Protein AF-A0A0H2VHL2-F1 (afdb_monomer_lite)

Secondary structure (DSSP, 8-state):
-HHHHHHHHHHHHHHHHHHHHHHHHHHHT-HHHHHHHHHHHHHHHHHHHHHHHHHHHHHHHHHHHHHHHTT--THHHHHHHHHHHHHHHHTT------HHHHHHHHHHHHHHHHHHHHHHHHHHSPPPSS-BTTB--TT-TT-TT---S--SSTT--

pLDDT: mean 79.81, std 11.36, range [43.22, 92.19]

Organism: Staphylococcus epidermidis (strain ATCC 12228 / FDA PCI 1200) (NCBI:txid176280)

Sequence (157 aa):
MLWHLIFMIPTIIGYSFGMFCLISSETFKSKGFLLLGVGIFIFSLIYILIYSLVTLIPNVAILSRRFHDRSMTMTLPIIFYVFTVIVSGFNYLPNIDNSAVLIFMGIICLIYWIGSILILVLTCLDSKTESNKYGPSPKYNRNETNFHGDNANPVDK

Radius of gyration: 23.24 Å; chains: 1; bounding box: 62×42×58 Å

Structure (mmCIF, N/CA/C/O backbone):
data_AF-A0A0H2VHL2-F1
#
_entry.id   AF-A0A0H2VHL2-F1
#
loop_
_atom_site.group_PDB
_atom_site.id
_atom_site.type_symbol
_atom_site.label_atom_id
_atom_site.label_alt_id
_atom_site.label_comp_id
_atom_site.label_asym_id
_atom_site.label_entity_id
_atom_site.label_seq_id
_atom_site.pdbx_PDB_ins_code
_atom_site.Cartn_x
_atom_site.Cartn_y
_atom_site.Cartn_z
_atom_site.occupancy
_atom_site.B_iso_or_equiv
_atom_site.auth_seq_id
_atom_site.auth_comp_id
_atom_site.auth_asym_id
_atom_site.auth_atom_id
_atom_site.pdbx_PDB_model_num
ATOM 1 N N . MET A 1 1 ? -1.250 -9.316 10.470 1.00 60.31 1 MET A N 1
ATOM 2 C CA . MET A 1 1 ? -1.441 -9.636 9.038 1.00 60.31 1 MET A CA 1
ATOM 3 C C . MET A 1 1 ? -0.402 -10.651 8.532 1.00 60.31 1 MET A C 1
ATOM 5 O O . MET A 1 1 ? 0.262 -10.409 7.534 1.00 60.31 1 MET A O 1
ATOM 9 N N . LEU A 1 2 ? -0.252 -11.807 9.196 1.00 73.75 2 LEU A N 1
ATOM 10 C CA . LEU A 1 2 ? 0.682 -12.870 8.772 1.00 73.75 2 LEU A CA 1
ATOM 11 C C . LEU A 1 2 ? 0.317 -13.425 7.380 1.00 73.75 2 LEU A C 1
ATOM 13 O O . LEU A 1 2 ? 1.181 -13.734 6.569 1.00 73.75 2 LEU A O 1
ATOM 17 N N . TRP A 1 3 ? -0.982 -13.468 7.087 1.00 79.38 3 TRP A N 1
ATOM 18 C CA . TRP A 1 3 ? -1.520 -13.908 5.807 1.00 79.38 3 TRP A CA 1
ATOM 19 C C . TRP A 1 3 ? -0.995 -13.076 4.622 1.00 79.38 3 TRP A C 1
ATOM 21 O O . TRP A 1 3 ? -0.622 -13.644 3.598 1.00 79.38 3 TRP A O 1
ATOM 31 N N . HIS A 1 4 ? -0.851 -11.754 4.777 1.00 80.12 4 HIS A N 1
ATOM 32 C CA . HIS A 1 4 ? -0.301 -10.931 3.699 1.00 80.12 4 HIS A CA 1
ATOM 33 C C . HIS A 1 4 ? 1.149 -11.282 3.370 1.00 80.12 4 HIS A C 1
ATOM 35 O O . HIS A 1 4 ? 1.525 -11.300 2.204 1.00 80.12 4 HIS A O 1
ATOM 41 N N . LEU A 1 5 ? 1.944 -11.618 4.384 1.00 81.12 5 LEU A N 1
ATOM 42 C CA . LEU A 1 5 ? 3.329 -12.035 4.202 1.00 81.12 5 LEU A CA 1
ATOM 43 C C . LEU A 1 5 ? 3.406 -13.386 3.475 1.00 81.12 5 LEU A C 1
ATOM 45 O O . LEU A 1 5 ? 4.174 -13.522 2.529 1.00 81.12 5 LEU A O 1
ATOM 49 N N . ILE A 1 6 ? 2.542 -14.340 3.832 1.00 88.19 6 ILE A N 1
ATOM 50 C CA . ILE A 1 6 ? 2.477 -15.656 3.175 1.00 88.19 6 ILE A CA 1
ATOM 51 C C . ILE A 1 6 ? 2.174 -15.525 1.673 1.00 88.19 6 ILE A C 1
ATOM 53 O O . ILE A 1 6 ? 2.817 -16.186 0.863 1.00 88.19 6 ILE A O 1
ATOM 57 N N . PHE A 1 7 ? 1.236 -14.656 1.285 1.00 86.25 7 PHE A N 1
ATOM 58 C CA . PHE A 1 7 ? 0.811 -14.520 -0.117 1.00 86.25 7 PHE A CA 1
ATOM 59 C C . PHE A 1 7 ? 1.732 -13.634 -0.955 1.00 86.25 7 PHE A C 1
ATOM 61 O O . PHE A 1 7 ? 1.700 -13.725 -2.181 1.00 86.25 7 PHE A O 1
ATOM 68 N N . MET A 1 8 ? 2.551 -12.796 -0.312 1.00 87.06 8 MET A N 1
ATOM 69 C CA . MET A 1 8 ? 3.495 -11.907 -0.992 1.00 87.06 8 MET A CA 1
ATOM 70 C C . MET A 1 8 ? 4.882 -12.530 -1.179 1.00 87.06 8 MET A C 1
ATOM 72 O O . MET A 1 8 ? 5.573 -12.157 -2.123 1.00 87.06 8 MET A O 1
ATOM 76 N N . ILE A 1 9 ? 5.296 -13.489 -0.338 1.00 89.06 9 ILE A N 1
ATOM 77 C CA . ILE A 1 9 ? 6.617 -14.138 -0.446 1.00 89.06 9 ILE A CA 1
ATOM 78 C C . ILE A 1 9 ? 6.884 -14.728 -1.845 1.00 89.06 9 ILE A C 1
ATOM 80 O O . ILE A 1 9 ? 7.921 -14.387 -2.419 1.00 89.06 9 ILE A O 1
ATOM 84 N N . PRO A 1 10 ? 5.995 -15.555 -2.438 1.00 89.00 10 PRO A N 1
ATOM 85 C CA . PRO A 1 10 ? 6.254 -16.149 -3.753 1.00 89.00 10 PRO A CA 1
ATOM 86 C C . PRO A 1 10 ? 6.451 -15.090 -4.837 1.00 89.00 10 PRO A C 1
ATOM 88 O O . PRO A 1 10 ? 7.313 -15.219 -5.702 1.00 89.00 10 PRO A O 1
ATOM 91 N N . THR A 1 11 ? 5.690 -14.006 -4.750 1.00 88.25 11 THR A N 1
ATOM 92 C CA . THR A 1 11 ? 5.723 -12.906 -5.710 1.00 88.25 11 THR A CA 1
ATOM 93 C C . THR A 1 11 ? 6.980 -12.060 -5.574 1.00 88.25 11 THR A C 1
ATOM 95 O O . THR A 1 11 ? 7.554 -11.659 -6.580 1.00 88.25 11 THR A O 1
ATOM 98 N N . ILE A 1 12 ? 7.458 -11.825 -4.349 1.00 89.44 12 ILE A N 1
ATOM 99 C CA . ILE A 1 12 ? 8.724 -11.121 -4.097 1.00 89.44 12 ILE A CA 1
ATOM 100 C C . ILE A 1 12 ? 9.906 -11.935 -4.640 1.00 89.44 12 ILE A C 1
ATOM 102 O O . ILE A 1 12 ? 10.810 -11.371 -5.256 1.00 89.44 12 ILE A O 1
ATOM 106 N N . ILE A 1 13 ? 9.884 -13.259 -4.454 1.00 92.06 13 ILE A N 1
ATOM 107 C CA . ILE A 1 13 ? 10.901 -14.172 -4.997 1.00 92.06 13 ILE A CA 1
ATOM 108 C C . ILE A 1 13 ? 10.837 -14.202 -6.530 1.00 92.06 13 ILE A C 1
ATOM 110 O O . ILE A 1 13 ? 11.867 -14.101 -7.191 1.00 92.06 13 ILE A O 1
ATOM 114 N N . GLY A 1 14 ? 9.638 -14.299 -7.111 1.00 90.00 14 GLY A N 1
ATOM 115 C CA . GLY A 1 14 ? 9.449 -14.262 -8.562 1.00 90.00 14 GLY A CA 1
ATOM 116 C C . GLY A 1 14 ? 9.934 -12.948 -9.178 1.00 90.00 14 GLY A C 1
ATOM 117 O O . GLY A 1 14 ? 10.668 -12.959 -10.164 1.00 90.00 14 GLY A O 1
ATOM 118 N N . TYR A 1 15 ? 9.608 -11.817 -8.552 1.00 90.12 15 TYR A N 1
ATOM 119 C CA . TYR A 1 15 ? 10.039 -10.494 -8.992 1.00 90.12 15 TYR A CA 1
ATOM 120 C C . TYR A 1 15 ? 11.564 -10.336 -8.945 1.00 90.12 15 TYR A C 1
ATOM 122 O O . TYR A 1 15 ? 12.167 -9.894 -9.924 1.00 90.12 15 TYR A O 1
ATOM 130 N N . SER A 1 16 ? 12.207 -10.731 -7.840 1.00 90.00 16 SER A N 1
ATOM 131 C CA . SER A 1 16 ? 13.667 -10.644 -7.707 1.00 90.00 16 SER A CA 1
ATOM 132 C C . SER A 1 16 ? 14.388 -11.560 -8.700 1.00 90.00 16 SER A C 1
ATOM 134 O O . SER A 1 16 ? 15.371 -11.146 -9.317 1.00 90.00 16 SER A O 1
ATOM 136 N N . PHE A 1 17 ? 13.859 -12.763 -8.933 1.00 92.19 17 PHE A N 1
ATOM 137 C CA . PHE A 1 17 ? 14.376 -13.691 -9.934 1.00 92.19 17 PHE A CA 1
ATOM 138 C C . PHE A 1 17 ? 14.203 -13.167 -11.369 1.00 92.19 17 PHE A C 1
ATOM 140 O O . PHE A 1 17 ? 15.136 -13.244 -12.169 1.00 92.19 17 PHE A O 1
ATOM 147 N N . GLY A 1 18 ? 13.051 -12.569 -11.689 1.00 88.75 18 GLY A N 1
ATOM 148 C CA . GLY A 1 18 ? 12.807 -11.913 -12.976 1.00 88.75 18 GLY A CA 1
ATOM 149 C C . GLY A 1 18 ? 13.809 -10.787 -13.244 1.00 88.75 18 GLY A C 1
ATOM 150 O O . GLY A 1 18 ? 14.434 -10.760 -14.303 1.00 88.75 18 GLY A O 1
ATOM 151 N N . MET A 1 19 ? 14.050 -9.922 -12.252 1.00 87.38 19 MET A N 1
ATOM 152 C CA . MET A 1 19 ? 15.048 -8.846 -12.342 1.00 87.38 19 MET A CA 1
ATOM 153 C C . MET A 1 19 ? 16.473 -9.378 -12.524 1.00 87.38 19 MET A C 1
ATOM 155 O O . MET A 1 19 ? 17.218 -8.876 -13.365 1.00 87.38 19 MET A O 1
ATOM 159 N N . PHE A 1 20 ? 16.851 -10.426 -11.788 1.00 91.06 20 PHE A N 1
ATOM 160 C CA . PHE A 1 20 ? 18.153 -11.075 -11.944 1.00 91.06 20 PHE A CA 1
ATOM 161 C C . PHE A 1 20 ? 18.349 -11.650 -13.357 1.00 91.06 20 PHE A C 1
ATOM 163 O O . PHE A 1 20 ? 19.416 -11.501 -13.959 1.00 91.06 20 PHE A O 1
ATOM 170 N N . CYS A 1 21 ? 17.306 -12.269 -13.911 1.00 88.06 21 CYS A N 1
ATOM 171 C CA . CYS A 1 21 ? 17.320 -12.827 -15.258 1.00 88.06 21 CYS A CA 1
ATOM 172 C C . CYS A 1 21 ? 17.453 -11.735 -16.337 1.00 88.06 21 CYS A C 1
ATOM 174 O O . CYS A 1 21 ? 18.236 -11.895 -17.274 1.00 88.06 21 CYS A O 1
ATOM 176 N N . LEU A 1 22 ? 16.774 -10.592 -16.168 1.00 88.69 22 LEU A N 1
ATOM 177 C CA . LEU A 1 22 ? 16.891 -9.429 -17.058 1.00 88.69 22 LEU A CA 1
ATOM 178 C C . LEU A 1 22 ? 18.303 -8.825 -17.054 1.00 88.69 22 LEU A C 1
ATOM 180 O O . LEU A 1 22 ? 18.864 -8.574 -18.116 1.00 88.69 22 LEU A O 1
ATOM 184 N N . ILE A 1 23 ? 18.917 -8.659 -15.880 1.00 89.00 23 ILE A N 1
ATOM 185 C CA . ILE A 1 23 ? 20.302 -8.161 -15.766 1.00 89.00 23 ILE A CA 1
ATOM 186 C C . ILE A 1 23 ? 21.285 -9.141 -16.427 1.00 89.00 23 ILE A C 1
ATOM 188 O O . ILE A 1 23 ? 22.205 -8.748 -17.149 1.00 89.00 23 ILE A O 1
ATOM 192 N N . SER A 1 24 ? 21.065 -10.440 -16.219 1.00 85.38 24 SER A N 1
ATOM 193 C CA . SER A 1 24 ? 21.888 -11.492 -16.822 1.00 85.38 24 SER A CA 1
ATOM 194 C C . SER A 1 24 ? 21.728 -11.539 -18.349 1.00 85.38 24 SER A C 1
ATOM 196 O O . SER A 1 24 ? 22.695 -11.804 -19.062 1.00 85.38 24 SER A O 1
ATOM 198 N N . SER A 1 25 ? 20.542 -11.223 -18.876 1.00 86.94 25 SER A N 1
ATOM 199 C CA . SER A 1 25 ? 20.262 -11.186 -20.317 1.00 86.94 25 SER A CA 1
ATOM 200 C C . SER A 1 25 ? 21.177 -10.222 -21.080 1.00 86.94 25 SER A C 1
ATOM 202 O O . SER A 1 25 ? 21.725 -10.595 -22.120 1.00 86.94 25 SER A O 1
ATOM 204 N N . GLU A 1 26 ? 21.384 -9.013 -20.552 1.00 81.44 26 GLU A N 1
ATOM 205 C CA . GLU A 1 26 ? 22.270 -8.006 -21.158 1.00 81.44 26 GLU A CA 1
ATOM 206 C C . GLU A 1 26 ? 23.735 -8.471 -21.183 1.00 81.44 26 GLU A C 1
ATOM 208 O O . GLU A 1 26 ? 24.468 -8.221 -22.140 1.00 81.44 26 GLU A O 1
ATOM 213 N N . THR A 1 27 ? 24.149 -9.228 -20.162 1.00 86.38 27 THR A N 1
ATOM 214 C CA . THR A 1 27 ? 25.520 -9.742 -20.032 1.00 86.38 27 THR A CA 1
ATOM 215 C C . THR A 1 27 ? 25.807 -10.875 -21.023 1.00 86.38 27 THR A C 1
ATOM 217 O O . THR A 1 27 ? 26.863 -10.905 -21.652 1.00 86.38 27 THR A O 1
ATOM 220 N N . PHE A 1 28 ? 24.862 -11.804 -21.200 1.00 85.38 28 PHE A N 1
ATOM 221 C CA . PHE A 1 28 ? 25.039 -12.989 -22.050 1.00 85.38 28 PHE A CA 1
ATOM 222 C C . PHE A 1 28 ? 24.542 -12.808 -23.497 1.00 85.38 28 PHE A C 1
ATOM 224 O O . PHE A 1 28 ? 24.664 -13.739 -24.294 1.00 85.38 28 PHE A O 1
ATOM 231 N N . LYS A 1 29 ? 23.963 -11.645 -23.852 1.00 82.69 29 LYS A N 1
ATOM 232 C CA . LYS A 1 29 ? 23.357 -11.339 -25.171 1.00 82.69 29 LYS A CA 1
ATOM 233 C C . LYS A 1 29 ? 22.439 -12.450 -25.708 1.00 82.69 29 LYS A C 1
ATOM 235 O O . LYS A 1 29 ? 22.333 -12.670 -26.916 1.00 82.69 29 LYS A O 1
ATOM 240 N N . SER A 1 30 ? 21.764 -13.167 -24.813 1.00 86.69 30 SER A N 1
ATOM 241 C CA . SER A 1 30 ? 20.911 -14.301 -25.163 1.00 86.69 30 SER A CA 1
ATOM 242 C C . SER A 1 30 ? 19.442 -13.913 -25.072 1.00 86.69 30 SER A C 1
ATOM 244 O O . SER A 1 30 ? 18.933 -13.570 -24.006 1.00 86.69 30 SER A O 1
ATOM 246 N N . LYS A 1 31 ? 18.727 -14.046 -26.195 1.00 83.50 31 LYS A N 1
ATOM 247 C CA . LYS A 1 31 ? 17.284 -13.762 -26.280 1.00 83.50 31 LYS A CA 1
ATOM 248 C C . LYS A 1 31 ? 16.437 -14.669 -25.374 1.00 83.50 31 LYS A C 1
ATOM 250 O O . LYS A 1 31 ? 15.332 -14.286 -25.003 1.00 83.50 31 LYS A O 1
ATOM 255 N N . GLY A 1 32 ? 16.943 -15.852 -25.009 1.00 84.69 32 GLY A N 1
ATOM 256 C CA . GLY A 1 32 ? 16.237 -16.792 -24.132 1.00 84.69 32 GLY A CA 1
ATOM 257 C C . GLY A 1 32 ? 16.114 -16.286 -22.693 1.00 84.69 32 GLY A C 1
ATOM 258 O O . GLY A 1 32 ? 15.034 -16.350 -22.111 1.00 84.69 32 GLY A O 1
ATOM 259 N N . PHE A 1 33 ? 17.193 -15.713 -22.149 1.00 83.69 33 PHE A N 1
ATOM 260 C CA . PHE A 1 33 ? 17.176 -15.096 -20.819 1.00 83.69 33 PHE A CA 1
ATOM 261 C C . PHE A 1 33 ? 16.304 -13.837 -20.795 1.00 83.69 33 PHE A C 1
ATOM 263 O O . PHE A 1 33 ? 15.583 -13.615 -19.825 1.00 83.69 33 PHE A O 1
ATOM 270 N N . LEU A 1 34 ? 16.282 -13.070 -21.890 1.00 87.06 34 LEU A N 1
ATOM 271 C CA . LEU A 1 34 ? 15.392 -11.917 -22.022 1.00 87.06 34 LEU A CA 1
ATOM 272 C C . LEU A 1 34 ? 13.919 -12.324 -21.907 1.00 87.06 34 LEU A C 1
ATOM 274 O O . LEU A 1 34 ? 13.187 -11.771 -21.090 1.00 87.06 34 LEU A O 1
ATOM 278 N N . LEU A 1 35 ? 13.487 -13.309 -22.702 1.00 88.62 35 LEU A N 1
ATOM 279 C CA . LEU A 1 35 ? 12.093 -13.757 -22.724 1.00 88.62 35 LEU A CA 1
ATOM 280 C C . LEU A 1 35 ? 11.646 -14.277 -21.350 1.00 88.62 35 LEU A C 1
ATOM 282 O O . LEU A 1 35 ? 10.564 -13.933 -20.876 1.00 88.62 35 LEU A O 1
ATOM 286 N N . LEU A 1 36 ? 12.492 -15.087 -20.707 1.00 88.62 36 LEU A N 1
ATOM 287 C CA . LEU A 1 36 ? 12.209 -15.671 -19.399 1.00 88.62 36 LEU A CA 1
ATOM 288 C C . LEU A 1 36 ? 12.121 -14.587 -18.315 1.00 88.62 36 LEU A C 1
ATOM 290 O O . LEU A 1 36 ? 11.166 -14.574 -17.538 1.00 88.62 36 LEU A O 1
ATOM 294 N N . GLY A 1 37 ? 13.069 -13.644 -18.302 1.00 87.69 37 GLY A N 1
ATOM 295 C CA . GLY A 1 37 ? 13.082 -12.531 -17.356 1.00 87.69 37 GLY A CA 1
ATOM 296 C C . GLY A 1 37 ? 11.862 -11.622 -17.500 1.00 87.69 37 GLY A C 1
ATOM 297 O O . GLY A 1 37 ? 11.186 -11.347 -16.509 1.00 87.69 37 GLY A O 1
ATOM 298 N N . VAL A 1 38 ? 11.522 -11.224 -18.732 1.00 90.19 38 VAL A N 1
ATOM 299 C CA . VAL A 1 38 ? 10.341 -10.388 -19.009 1.00 90.19 38 VAL A CA 1
ATOM 300 C C . VAL A 1 38 ? 9.051 -11.116 -18.619 1.00 90.19 38 VAL A C 1
ATOM 302 O O . VAL A 1 38 ? 8.191 -10.523 -17.969 1.00 90.19 38 VAL A O 1
ATOM 305 N N . GLY A 1 39 ? 8.913 -12.400 -18.964 1.00 90.38 39 GLY A N 1
ATOM 306 C CA . GLY A 1 39 ? 7.708 -13.179 -18.665 1.00 90.38 39 GLY A CA 1
ATOM 307 C C . GLY A 1 39 ? 7.420 -13.285 -17.164 1.00 90.38 39 GLY A C 1
ATOM 308 O O . GLY A 1 39 ? 6.307 -12.996 -16.722 1.00 90.38 39 GLY A O 1
ATOM 309 N N . ILE A 1 40 ? 8.434 -13.635 -16.366 1.00 90.50 40 ILE A N 1
ATOM 310 C CA . ILE A 1 40 ? 8.297 -13.751 -14.904 1.00 90.50 40 ILE A CA 1
ATOM 311 C C . ILE A 1 40 ? 8.057 -12.380 -14.263 1.00 90.50 40 ILE A C 1
ATOM 313 O O . ILE A 1 40 ? 7.250 -12.262 -13.336 1.00 90.50 40 ILE A O 1
ATOM 317 N N . PHE A 1 41 ? 8.719 -11.337 -14.765 1.00 89.19 41 PHE A N 1
ATOM 318 C CA . PHE A 1 41 ? 8.541 -9.974 -14.278 1.00 89.19 41 PHE A CA 1
ATOM 319 C C . PHE A 1 41 ? 7.104 -9.479 -14.491 1.00 89.19 41 PHE A C 1
ATOM 321 O O . PHE A 1 41 ? 6.463 -9.027 -13.542 1.00 89.19 41 PHE A O 1
ATOM 328 N N . ILE A 1 42 ? 6.557 -9.645 -15.700 1.00 91.56 42 ILE A N 1
ATOM 329 C CA . ILE A 1 42 ? 5.176 -9.257 -16.023 1.00 91.56 42 ILE A CA 1
ATOM 330 C C . ILE A 1 42 ? 4.174 -10.043 -15.172 1.00 91.56 42 ILE A C 1
ATOM 332 O O . ILE A 1 42 ? 3.266 -9.446 -14.596 1.00 91.56 42 ILE A O 1
ATOM 336 N N . PHE A 1 43 ? 4.345 -11.362 -15.039 1.00 91.44 43 PHE A N 1
ATOM 337 C CA . PHE A 1 43 ? 3.451 -12.182 -14.216 1.00 91.44 43 PHE A CA 1
ATOM 338 C C . PHE A 1 43 ? 3.457 -11.737 -12.746 1.00 91.44 43 PHE A C 1
ATOM 340 O O . PHE A 1 43 ? 2.401 -11.604 -12.125 1.00 91.44 43 PHE A O 1
ATOM 347 N N . SER A 1 44 ? 4.643 -11.435 -12.209 1.00 89.56 44 SER A N 1
ATOM 348 C CA . SER A 1 44 ? 4.798 -10.941 -10.838 1.00 89.56 44 SER A CA 1
ATOM 349 C C . SER A 1 44 ? 4.120 -9.580 -10.648 1.00 89.56 44 SER A C 1
ATOM 351 O O . SER A 1 44 ? 3.421 -9.383 -9.656 1.00 89.56 44 SER A O 1
ATOM 353 N N . LEU A 1 45 ? 4.250 -8.660 -11.610 1.00 88.50 45 LEU A N 1
ATOM 354 C CA . LEU A 1 45 ? 3.569 -7.361 -11.572 1.00 88.50 45 LEU A CA 1
ATOM 355 C C . LEU A 1 45 ? 2.043 -7.496 -11.607 1.00 88.50 45 LEU A C 1
ATOM 357 O O . LEU A 1 45 ? 1.354 -6.855 -10.812 1.00 88.50 45 LEU A O 1
ATOM 361 N N . ILE A 1 46 ? 1.512 -8.348 -12.489 1.00 92.06 46 ILE A N 1
ATOM 362 C CA . ILE A 1 46 ? 0.068 -8.600 -12.590 1.00 92.06 46 ILE A CA 1
ATOM 363 C C . ILE A 1 46 ? -0.465 -9.161 -11.270 1.00 92.06 46 ILE A C 1
ATOM 365 O O . ILE A 1 46 ? -1.492 -8.697 -10.776 1.00 92.06 46 ILE A O 1
ATOM 369 N N . TYR A 1 47 ? 0.247 -10.115 -10.662 1.00 90.88 47 TYR A N 1
ATOM 370 C CA . TYR A 1 47 ? -0.148 -10.668 -9.370 1.00 90.88 47 TYR A CA 1
ATOM 371 C C . TYR A 1 47 ? -0.191 -9.591 -8.277 1.00 90.88 47 TYR A C 1
ATOM 373 O O . TYR A 1 47 ? -1.174 -9.521 -7.541 1.00 90.88 47 TYR A O 1
ATOM 381 N N . ILE A 1 48 ? 0.833 -8.729 -8.177 1.00 88.56 48 ILE A N 1
ATOM 382 C CA . ILE A 1 48 ? 0.864 -7.630 -7.190 1.00 88.56 48 ILE A CA 1
ATOM 383 C C . ILE A 1 48 ? -0.331 -6.696 -7.388 1.00 88.56 48 ILE A C 1
ATOM 385 O O . ILE A 1 48 ? -0.962 -6.291 -6.412 1.00 88.56 48 ILE A O 1
ATOM 389 N N . LEU A 1 49 ? -0.656 -6.369 -8.639 1.00 88.12 49 LEU A N 1
ATOM 390 C CA . LEU A 1 49 ? -1.759 -5.476 -8.974 1.00 88.12 49 LEU A CA 1
ATOM 391 C C . LEU A 1 49 ? -3.118 -6.084 -8.602 1.00 88.12 49 LEU A C 1
ATOM 393 O O . LEU A 1 49 ? -3.946 -5.416 -7.989 1.00 88.12 49 LEU A O 1
ATOM 397 N N . ILE A 1 50 ? -3.347 -7.360 -8.914 1.00 90.56 50 ILE A N 1
ATOM 398 C CA . ILE A 1 50 ? -4.587 -8.048 -8.527 1.00 90.56 50 ILE A CA 1
ATOM 399 C C . ILE A 1 50 ? -4.687 -8.131 -7.003 1.00 90.56 50 ILE A C 1
ATOM 401 O O . ILE A 1 50 ? -5.729 -7.836 -6.418 1.00 90.56 50 ILE A O 1
ATOM 405 N N . TYR A 1 51 ? -3.594 -8.506 -6.343 1.00 89.12 51 TYR A N 1
ATOM 406 C CA . TYR A 1 51 ? -3.563 -8.665 -4.898 1.00 89.12 51 TYR A CA 1
ATOM 407 C C . TYR A 1 51 ? -3.804 -7.341 -4.155 1.00 89.12 51 TYR A C 1
ATOM 409 O O . TYR A 1 51 ? -4.544 -7.311 -3.165 1.00 89.12 51 TYR A O 1
ATOM 417 N N . SER A 1 52 ? -3.236 -6.231 -4.637 1.00 84.31 52 SER A N 1
ATOM 418 C CA . SER A 1 52 ? -3.463 -4.905 -4.051 1.00 84.31 52 SER A CA 1
ATOM 419 C C . SER A 1 52 ? -4.923 -4.462 -4.188 1.00 84.31 52 SER A C 1
ATOM 421 O O . SER A 1 52 ? -5.484 -3.937 -3.229 1.00 84.31 52 SER A O 1
ATOM 423 N N . LEU A 1 53 ? -5.577 -4.761 -5.316 1.00 86.56 53 LEU A N 1
ATOM 424 C CA . LEU A 1 53 ? -7.001 -4.480 -5.529 1.00 86.56 53 LEU A CA 1
ATOM 425 C C . LEU A 1 53 ? -7.913 -5.339 -4.645 1.00 86.56 53 LEU A C 1
ATOM 427 O O . LEU A 1 53 ? -8.873 -4.829 -4.074 1.00 86.56 53 LEU A O 1
ATOM 431 N N . VAL A 1 54 ? -7.618 -6.631 -4.490 1.00 88.44 54 VAL A N 1
ATOM 432 C CA . VAL A 1 54 ? -8.437 -7.533 -3.659 1.00 88.44 54 VAL A CA 1
ATOM 433 C C . VAL A 1 54 ? -8.338 -7.163 -2.178 1.00 88.44 54 VAL A C 1
ATOM 435 O O . VAL A 1 54 ? -9.334 -7.181 -1.457 1.00 88.44 54 VAL A O 1
ATOM 438 N N . THR A 1 55 ? -7.144 -6.799 -1.711 1.00 86.69 55 THR A N 1
ATOM 439 C CA . THR A 1 55 ? -6.916 -6.428 -0.304 1.00 86.69 55 THR A CA 1
ATOM 440 C C . THR A 1 55 ? -7.327 -4.992 0.027 1.00 86.69 55 THR A C 1
ATOM 442 O O . THR A 1 55 ? -7.430 -4.644 1.205 1.00 86.69 55 THR A O 1
ATOM 445 N N . LEU A 1 56 ? -7.648 -4.181 -0.983 1.00 83.44 56 LEU A N 1
ATOM 446 C CA . LEU A 1 56 ? -8.112 -2.802 -0.843 1.00 83.44 56 LEU A CA 1
ATOM 447 C C . LEU A 1 56 ? -9.339 -2.694 0.070 1.00 83.44 56 LEU A C 1
ATOM 449 O O . LEU A 1 56 ? -9.318 -1.982 1.074 1.00 83.44 56 LEU A O 1
ATOM 453 N N . ILE A 1 57 ? -10.395 -3.445 -0.251 1.00 86.25 57 ILE A N 1
ATOM 454 C CA . ILE A 1 57 ? -11.685 -3.364 0.444 1.00 86.25 57 ILE A CA 1
ATOM 455 C C . ILE A 1 57 ? -11.567 -3.844 1.904 1.00 86.25 57 ILE A C 1
ATOM 457 O O . ILE A 1 57 ? -11.986 -3.103 2.798 1.00 86.25 57 ILE A O 1
ATOM 461 N N . PRO A 1 58 ? -10.959 -5.016 2.202 1.00 86.88 58 PRO A N 1
ATOM 462 C CA . PRO A 1 58 ? -10.796 -5.479 3.580 1.00 86.88 58 PRO A CA 1
ATOM 463 C C . PRO A 1 58 ? -9.992 -4.520 4.464 1.00 86.88 58 PRO A C 1
ATOM 465 O O . PRO A 1 58 ? -10.357 -4.303 5.619 1.00 86.88 58 PRO A O 1
ATOM 468 N N . ASN A 1 59 ? -8.923 -3.918 3.936 1.00 85.25 59 ASN A N 1
ATOM 469 C CA . ASN A 1 59 ? -8.066 -3.025 4.716 1.00 85.25 59 ASN A CA 1
ATOM 470 C C . ASN A 1 59 ? -8.804 -1.749 5.140 1.00 85.25 59 ASN A C 1
ATOM 472 O O . ASN A 1 59 ? -8.744 -1.355 6.308 1.00 85.25 59 ASN A O 1
ATOM 476 N N . VAL A 1 60 ? -9.565 -1.144 4.223 1.00 86.25 60 VAL A N 1
ATOM 477 C CA . VAL A 1 60 ? -10.390 0.033 4.535 1.00 86.25 60 VAL A CA 1
ATOM 478 C C . VAL A 1 60 ? -11.530 -0.333 5.491 1.00 86.25 60 VAL A C 1
ATOM 480 O O . VAL A 1 60 ? -11.812 0.422 6.423 1.00 86.25 60 VAL A O 1
ATOM 483 N N . ALA A 1 61 ? -12.146 -1.508 5.325 1.00 85.88 61 ALA A N 1
ATOM 484 C CA . ALA A 1 61 ? -13.236 -1.973 6.183 1.00 85.88 61 ALA A CA 1
ATOM 485 C C . ALA A 1 61 ? -12.798 -2.181 7.644 1.00 85.88 61 ALA A C 1
ATOM 487 O O . ALA A 1 61 ? -13.487 -1.744 8.568 1.00 85.88 61 ALA A O 1
ATOM 488 N N . ILE A 1 62 ? -11.633 -2.799 7.874 1.00 85.38 62 ILE A N 1
ATOM 489 C CA . ILE A 1 62 ? -11.098 -3.007 9.230 1.00 85.38 62 ILE A CA 1
ATOM 490 C C . ILE A 1 62 ? -10.787 -1.664 9.897 1.00 85.38 62 ILE A C 1
ATOM 492 O O . ILE A 1 62 ? -11.106 -1.470 11.073 1.00 85.38 62 ILE A O 1
ATOM 496 N N . LEU A 1 63 ? -10.205 -0.719 9.153 1.00 85.31 63 LEU A N 1
ATOM 497 C CA . LEU A 1 63 ? -9.893 0.604 9.683 1.00 85.31 63 LEU A CA 1
ATOM 498 C C . LEU A 1 63 ? -11.169 1.383 10.031 1.00 85.31 63 LEU A C 1
ATOM 500 O O . LEU A 1 63 ? -11.280 1.916 11.132 1.00 85.31 63 LEU A O 1
ATOM 504 N N . SER A 1 64 ? -12.165 1.379 9.140 1.00 84.38 64 SER A N 1
ATOM 505 C CA . SER A 1 64 ? -13.489 1.960 9.398 1.00 84.38 64 SER A CA 1
ATOM 506 C C . SER A 1 64 ? -14.126 1.399 10.670 1.00 84.38 64 SER A C 1
ATOM 508 O O . SER A 1 64 ? -14.617 2.178 11.488 1.00 84.38 64 SER A O 1
ATOM 510 N N . ARG A 1 65 ? -14.065 0.078 10.882 1.00 83.50 65 ARG A N 1
ATOM 511 C CA . ARG A 1 65 ? -14.603 -0.557 12.091 1.00 83.50 65 ARG A CA 1
ATOM 512 C C . ARG A 1 65 ? -13.940 -0.024 13.360 1.00 83.50 65 ARG A C 1
ATOM 514 O O . ARG A 1 65 ? -14.635 0.346 14.298 1.00 83.50 65 ARG A O 1
ATOM 521 N N . ARG A 1 66 ? -12.610 0.082 13.380 1.00 82.94 66 ARG A N 1
ATOM 522 C CA . ARG A 1 66 ? -11.877 0.591 14.555 1.00 82.94 66 ARG A CA 1
ATOM 523 C C . ARG A 1 66 ? -12.198 2.057 14.852 1.00 82.94 66 ARG A C 1
ATOM 525 O O . ARG A 1 66 ? -12.243 2.445 16.016 1.00 82.94 66 ARG A O 1
ATOM 532 N N . PHE A 1 67 ? -12.456 2.866 13.824 1.00 84.25 67 PHE A N 1
ATOM 533 C CA . PHE A 1 67 ? -12.932 4.240 14.011 1.00 84.25 67 PHE A CA 1
ATOM 534 C C . PHE A 1 67 ? -14.366 4.286 14.554 1.00 84.25 67 PHE A C 1
ATOM 536 O O . PHE A 1 67 ? -14.646 5.078 15.457 1.00 84.25 67 PHE A O 1
ATOM 543 N N . HIS A 1 68 ? -15.250 3.404 14.079 1.00 80.19 68 HIS A N 1
ATOM 544 C CA . HIS A 1 68 ? -16.607 3.283 14.616 1.00 80.19 68 HIS A CA 1
ATOM 545 C C . HIS A 1 68 ? -16.605 2.885 16.094 1.00 80.19 68 HIS A C 1
ATOM 547 O O . HIS A 1 68 ? -17.345 3.493 16.865 1.00 80.19 68 HIS A O 1
ATOM 553 N N . ASP A 1 69 ? -15.724 1.970 16.514 1.00 73.25 69 ASP A N 1
ATOM 554 C CA . ASP A 1 69 ? -15.574 1.568 17.924 1.00 73.25 69 ASP A CA 1
ATOM 555 C C . ASP A 1 69 ? -15.259 2.776 18.842 1.00 73.25 69 ASP A C 1
ATOM 557 O O . ASP A 1 69 ? -15.644 2.812 20.009 1.00 73.25 69 ASP A O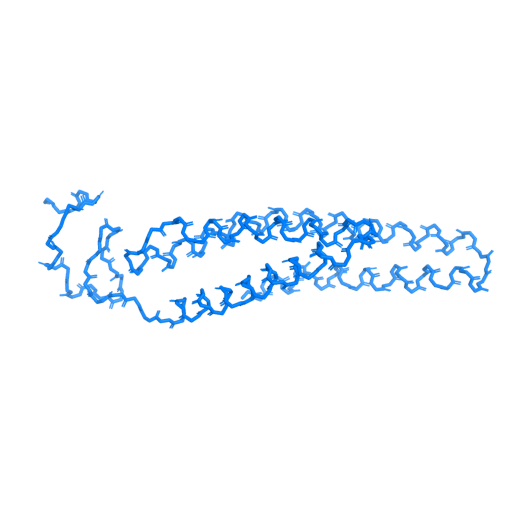 1
ATOM 561 N N . ARG A 1 70 ? -14.623 3.830 18.313 1.00 73.69 70 ARG A N 1
ATOM 562 C CA . ARG A 1 70 ? -14.240 5.053 19.049 1.00 73.69 70 ARG A CA 1
ATOM 563 C C . ARG A 1 70 ? -15.284 6.175 19.004 1.00 73.69 70 ARG A C 1
ATOM 565 O O . ARG A 1 70 ? -14.975 7.294 19.413 1.00 73.69 70 ARG A O 1
ATOM 572 N N . SER A 1 71 ? -16.489 5.897 18.503 1.00 70.44 71 SER A N 1
ATOM 573 C CA . SER A 1 71 ? -17.545 6.883 18.212 1.00 70.44 71 SER A CA 1
ATOM 574 C C . SER A 1 71 ? -17.154 7.936 17.168 1.00 70.44 71 SER A C 1
ATOM 576 O O . SER A 1 71 ? -17.716 9.030 17.153 1.00 70.44 71 SER A O 1
ATOM 578 N N . MET A 1 72 ? -16.175 7.632 16.313 1.00 74.94 72 MET A N 1
ATOM 579 C CA . MET A 1 72 ? -15.768 8.495 15.206 1.00 74.94 72 MET A CA 1
ATOM 580 C C . MET A 1 72 ? -16.456 8.043 13.913 1.00 74.94 72 MET A C 1
ATOM 582 O O . MET A 1 72 ? -16.835 6.882 13.761 1.00 74.94 72 MET A O 1
ATOM 586 N N . THR A 1 73 ? -16.650 8.964 12.974 1.00 77.38 73 THR A N 1
ATOM 587 C CA . THR A 1 73 ? -17.277 8.666 11.681 1.00 77.38 73 THR A CA 1
ATOM 588 C C . THR A 1 73 ? -16.322 7.927 10.741 1.00 77.38 73 THR A C 1
ATOM 590 O O . THR A 1 73 ? -15.101 8.065 10.820 1.00 77.38 73 THR A O 1
ATOM 593 N N . MET A 1 74 ? -16.892 7.194 9.779 1.00 74.12 74 MET A N 1
ATOM 594 C CA . MET A 1 74 ? -16.166 6.487 8.711 1.00 74.12 74 MET A CA 1
ATOM 595 C C . MET A 1 74 ? -15.351 7.407 7.783 1.00 74.12 74 MET A C 1
ATOM 597 O O . MET A 1 74 ? -14.532 6.942 6.993 1.00 74.12 74 MET A O 1
ATOM 601 N N . THR A 1 75 ? -15.597 8.715 7.837 1.00 78.88 75 THR A N 1
ATOM 602 C CA . THR A 1 75 ? -15.106 9.680 6.848 1.00 78.88 75 THR A CA 1
ATOM 603 C C . THR A 1 75 ? -13.587 9.810 6.856 1.00 78.88 75 THR A C 1
ATOM 605 O O . THR A 1 75 ? -12.976 9.819 5.793 1.00 78.88 75 THR A O 1
ATOM 608 N N . LEU A 1 76 ? -12.961 9.849 8.034 1.00 81.44 76 LEU A N 1
ATOM 609 C CA . LEU A 1 76 ? -11.513 10.027 8.167 1.00 81.44 76 LEU A CA 1
ATOM 610 C C . LEU A 1 76 ? -10.700 8.891 7.512 1.00 81.44 76 LEU A C 1
ATOM 612 O O . LEU A 1 76 ? -9.846 9.202 6.680 1.00 81.44 76 LEU A O 1
ATOM 616 N N . PRO A 1 77 ? -10.953 7.596 7.798 1.00 83.44 77 PRO A N 1
ATOM 617 C CA . PRO A 1 77 ? -10.194 6.517 7.167 1.00 83.44 77 PRO A CA 1
ATOM 618 C C . PRO A 1 77 ? -10.432 6.399 5.655 1.00 83.44 77 PRO A C 1
ATOM 620 O O . PRO A 1 77 ? -9.498 6.066 4.929 1.00 83.44 77 PRO A O 1
ATOM 623 N N . ILE A 1 78 ? -11.634 6.719 5.159 1.00 85.19 78 ILE A N 1
ATOM 624 C CA . ILE A 1 78 ? -11.914 6.724 3.713 1.00 85.19 78 ILE A CA 1
ATOM 625 C C . ILE A 1 78 ? -11.154 7.856 3.014 1.00 85.19 78 ILE A C 1
ATOM 627 O O . ILE A 1 78 ? -10.481 7.607 2.017 1.00 85.19 78 ILE A O 1
ATOM 631 N N . ILE A 1 79 ? -11.240 9.089 3.528 1.00 86.75 79 ILE A N 1
ATOM 632 C CA . ILE A 1 79 ? -10.553 10.251 2.939 1.00 86.75 79 ILE A CA 1
ATOM 633 C C . ILE A 1 79 ? -9.047 10.002 2.898 1.00 86.75 79 ILE A C 1
ATOM 635 O O . ILE A 1 79 ? -8.410 10.241 1.874 1.00 86.75 79 ILE A O 1
ATOM 639 N N . PHE A 1 80 ? -8.490 9.472 3.988 1.00 86.75 80 PHE A N 1
ATOM 640 C CA . PHE A 1 80 ? -7.070 9.160 4.058 1.00 86.75 80 PHE A CA 1
ATOM 641 C C . PHE A 1 80 ? -6.663 8.109 3.019 1.00 86.75 80 PHE A C 1
ATOM 643 O O . PHE A 1 80 ? -5.656 8.283 2.341 1.00 86.75 80 PHE A O 1
ATOM 650 N N . TYR A 1 81 ? -7.479 7.068 2.832 1.00 85.88 81 TYR A N 1
ATOM 651 C CA . TYR A 1 81 ? -7.226 6.034 1.832 1.00 85.88 81 TYR A CA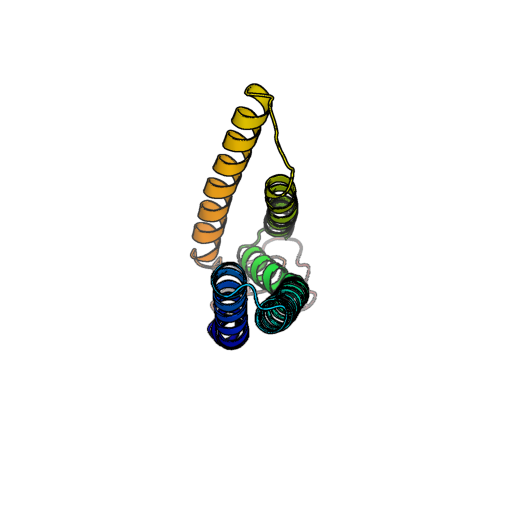 1
ATOM 652 C C . TYR A 1 81 ? -7.269 6.567 0.391 1.00 85.88 81 TYR A C 1
ATOM 654 O O . TYR A 1 81 ? -6.378 6.282 -0.408 1.00 85.88 81 TYR A O 1
ATOM 662 N N . VAL A 1 82 ? -8.281 7.374 0.056 1.00 86.75 82 VAL A N 1
ATOM 663 C CA . VAL A 1 82 ? -8.384 8.025 -1.263 1.00 86.75 82 VAL A CA 1
ATOM 664 C C . VAL A 1 82 ? -7.154 8.895 -1.519 1.00 86.75 82 VAL A C 1
ATOM 666 O O . VAL A 1 82 ? -6.567 8.849 -2.599 1.00 86.75 82 VAL A O 1
ATOM 669 N N . PHE A 1 83 ? -6.718 9.636 -0.502 1.00 87.00 83 PHE A N 1
ATOM 670 C CA . PHE A 1 83 ? -5.526 10.464 -0.582 1.00 87.00 83 PHE A CA 1
ATOM 671 C C . PHE A 1 83 ? -4.245 9.637 -0.793 1.00 87.00 83 PHE A C 1
ATOM 673 O O . PHE A 1 83 ? -3.411 10.026 -1.607 1.00 87.00 83 PHE A O 1
ATOM 680 N N . THR A 1 84 ? -4.116 8.458 -0.169 1.00 85.75 84 THR A N 1
ATOM 681 C CA . THR A 1 84 ? -3.010 7.518 -0.432 1.00 85.75 84 THR A CA 1
ATOM 682 C C . THR A 1 84 ? -2.929 7.125 -1.904 1.00 85.75 84 THR A C 1
ATOM 684 O O . THR A 1 84 ? -1.856 7.201 -2.495 1.00 85.75 84 THR A O 1
ATOM 687 N N . VAL A 1 85 ? -4.051 6.718 -2.510 1.00 84.38 85 VAL A N 1
ATOM 688 C CA . VAL A 1 85 ? -4.085 6.271 -3.915 1.00 84.38 85 VAL A CA 1
ATOM 689 C C . VAL A 1 85 ? -3.662 7.401 -4.854 1.00 84.38 85 VAL A C 1
ATOM 691 O O . VAL A 1 85 ? -2.881 7.175 -5.778 1.00 84.38 85 VAL A O 1
ATOM 694 N N . ILE A 1 86 ? -4.126 8.623 -4.581 1.00 84.94 86 ILE A N 1
ATOM 695 C CA . ILE A 1 86 ? -3.755 9.823 -5.335 1.00 84.94 86 ILE A CA 1
ATOM 696 C C . ILE A 1 86 ? -2.240 10.058 -5.248 1.00 84.94 86 ILE A C 1
ATOM 698 O O . ILE A 1 86 ? -1.577 10.137 -6.281 1.00 84.94 86 ILE A O 1
ATOM 702 N N . VAL A 1 87 ? -1.675 10.104 -4.035 1.00 83.88 87 VAL A N 1
ATOM 703 C CA . VAL A 1 87 ? -0.233 10.321 -3.821 1.00 83.88 87 VAL A CA 1
ATOM 704 C C . VAL A 1 87 ? 0.601 9.214 -4.476 1.00 83.88 87 VAL A C 1
ATOM 706 O O . VAL A 1 87 ? 1.603 9.508 -5.126 1.00 83.88 87 VAL A O 1
ATOM 709 N N . SER A 1 88 ? 0.186 7.948 -4.379 1.00 82.56 88 SER A N 1
ATOM 710 C CA . SER A 1 88 ? 0.854 6.840 -5.071 1.00 82.56 88 SER A CA 1
ATOM 711 C C . SER A 1 88 ? 0.838 7.017 -6.590 1.00 82.56 88 SER A C 1
ATOM 713 O O . SER A 1 88 ? 1.872 6.820 -7.217 1.00 82.56 88 SER A O 1
ATOM 715 N N . GLY A 1 89 ? -0.279 7.454 -7.180 1.00 80.00 89 GLY A N 1
ATOM 716 C CA . GLY A 1 89 ? -0.378 7.747 -8.614 1.00 80.00 89 GLY A CA 1
ATOM 717 C C . GLY A 1 89 ? 0.582 8.846 -9.079 1.00 80.00 89 GLY A C 1
ATOM 718 O O . GLY A 1 89 ? 1.235 8.696 -10.111 1.00 80.00 89 GLY A O 1
ATOM 719 N N . PHE A 1 90 ? 0.734 9.913 -8.286 1.00 78.38 90 PHE A N 1
ATOM 720 C CA . PHE A 1 90 ? 1.651 11.019 -8.590 1.00 78.38 90 PHE A CA 1
ATOM 721 C C . PHE A 1 90 ? 3.127 10.590 -8.657 1.00 78.38 90 PHE A C 1
ATOM 723 O O . PHE A 1 90 ? 3.879 11.162 -9.440 1.00 78.38 90 PHE A O 1
ATOM 730 N N . ASN A 1 91 ? 3.544 9.566 -7.900 1.00 77.31 91 ASN A N 1
ATOM 731 C CA . ASN A 1 91 ? 4.931 9.076 -7.908 1.00 77.31 91 ASN A CA 1
ATOM 732 C C . ASN A 1 91 ? 5.339 8.401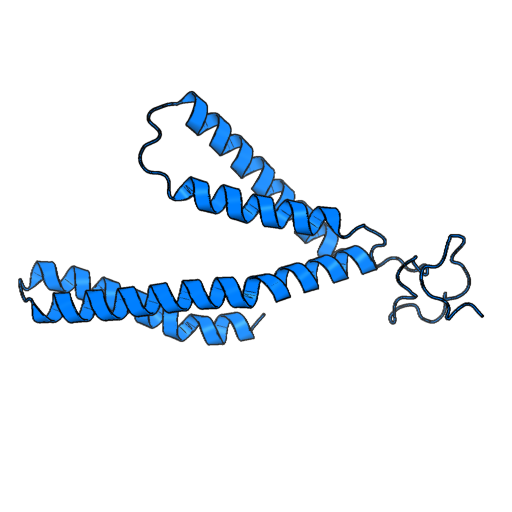 -9.232 1.00 77.31 91 ASN A C 1
ATOM 734 O O . ASN A 1 91 ? 6.528 8.224 -9.482 1.00 77.31 91 ASN A O 1
ATOM 738 N N . TYR A 1 92 ? 4.375 8.030 -10.079 1.00 78.50 92 TYR A N 1
ATOM 739 C CA . TYR A 1 92 ? 4.638 7.414 -11.382 1.00 78.50 92 TYR A CA 1
ATOM 740 C C . TYR A 1 92 ? 4.679 8.424 -12.538 1.00 78.50 92 TYR A C 1
ATOM 742 O O . TYR A 1 92 ? 4.918 8.026 -13.678 1.00 78.50 92 TYR A O 1
ATOM 750 N N . LEU A 1 93 ? 4.446 9.717 -12.277 1.00 76.44 93 LEU A N 1
ATOM 751 C CA . LEU A 1 93 ? 4.536 10.755 -13.305 1.00 76.44 93 LEU A CA 1
ATOM 752 C C . LEU A 1 93 ? 6.010 11.028 -13.663 1.00 76.44 93 LEU A C 1
ATOM 754 O O . LEU A 1 93 ? 6.797 11.363 -12.774 1.00 76.44 93 LEU A O 1
ATOM 758 N N . PRO A 1 94 ? 6.408 10.911 -14.942 1.00 73.12 94 PRO A N 1
ATOM 759 C CA . PRO A 1 94 ? 7.777 11.189 -15.364 1.00 73.12 94 PRO A CA 1
ATOM 760 C C . PRO A 1 94 ? 8.068 12.699 -15.421 1.00 73.12 94 PRO A C 1
ATOM 762 O O . PRO A 1 94 ? 7.243 13.466 -15.908 1.00 73.12 94 PRO A O 1
ATOM 765 N N . ASN A 1 95 ? 9.267 13.081 -14.958 1.00 73.19 95 ASN A N 1
ATOM 766 C CA . ASN A 1 95 ? 9.902 14.410 -15.036 1.00 73.19 95 ASN A CA 1
ATOM 767 C C . ASN A 1 95 ? 8.996 15.621 -14.756 1.00 73.19 95 ASN A C 1
ATOM 769 O O . ASN A 1 95 ? 8.431 16.243 -15.655 1.00 73.19 95 ASN A O 1
ATOM 773 N N . ILE A 1 96 ? 8.952 16.020 -13.483 1.00 73.94 96 ILE A N 1
ATOM 774 C CA . ILE A 1 96 ? 8.472 17.343 -13.081 1.00 73.94 96 ILE A CA 1
ATOM 775 C C . ILE A 1 96 ? 9.681 18.283 -13.024 1.00 73.94 96 ILE A C 1
ATOM 777 O O . ILE A 1 96 ? 10.352 18.380 -12.000 1.00 73.94 96 ILE A O 1
ATOM 781 N N . ASP A 1 97 ? 9.937 19.008 -14.112 1.00 79.00 97 ASP A N 1
ATOM 782 C CA . ASP A 1 97 ? 11.059 19.961 -14.200 1.00 79.00 97 ASP A CA 1
ATOM 783 C C . ASP A 1 97 ? 10.796 21.266 -13.415 1.00 79.00 97 ASP A C 1
ATOM 785 O O . ASP A 1 97 ? 11.657 22.140 -13.297 1.00 79.00 97 ASP A O 1
ATOM 789 N N . ASN A 1 98 ? 9.592 21.417 -12.851 1.00 84.31 98 ASN A N 1
ATOM 790 C CA . ASN A 1 98 ? 9.200 22.582 -12.069 1.00 84.31 98 ASN A CA 1
ATOM 791 C C . ASN A 1 98 ? 9.525 22.395 -10.576 1.00 84.31 98 ASN A C 1
ATOM 793 O O . ASN A 1 98 ? 8.857 21.645 -9.858 1.00 84.31 98 ASN A O 1
ATOM 797 N N . SER A 1 99 ? 10.520 23.142 -10.096 1.00 82.06 99 SER A N 1
ATOM 798 C CA . SER A 1 99 ? 10.984 23.096 -8.704 1.00 82.06 99 SER A CA 1
ATOM 799 C C . SER A 1 99 ? 9.907 23.476 -7.680 1.00 82.06 99 SER A C 1
ATOM 801 O O . SER A 1 99 ? 9.881 22.905 -6.590 1.00 82.06 99 SER A O 1
ATOM 803 N N . ALA A 1 100 ? 8.977 24.377 -8.016 1.00 83.81 100 ALA A N 1
ATOM 804 C CA . ALA A 1 100 ? 7.892 24.764 -7.112 1.00 83.81 100 ALA A CA 1
ATOM 805 C C . ALA A 1 100 ? 6.864 23.635 -6.929 1.00 83.81 100 ALA A C 1
ATOM 807 O O . ALA A 1 100 ? 6.418 23.378 -5.809 1.00 83.81 100 ALA A O 1
ATOM 808 N N . VAL A 1 101 ? 6.532 22.916 -8.007 1.00 82.94 101 VAL A N 1
ATOM 809 C CA . VAL A 1 101 ? 5.623 21.756 -7.954 1.00 82.94 101 VAL A CA 1
ATOM 810 C C . VAL A 1 101 ? 6.239 20.626 -7.130 1.00 82.94 101 VAL A C 1
ATOM 812 O O . VAL A 1 101 ? 5.543 20.004 -6.330 1.00 82.94 101 VAL A O 1
ATOM 815 N N . LEU A 1 102 ? 7.549 20.399 -7.260 1.00 82.19 102 LEU A N 1
ATOM 816 C CA . LEU A 1 102 ? 8.258 19.380 -6.487 1.00 82.19 102 LEU A CA 1
ATOM 817 C C . LEU A 1 102 ? 8.240 19.676 -4.978 1.00 82.19 102 LEU A C 1
ATOM 819 O O . LEU A 1 102 ? 7.954 18.785 -4.179 1.00 82.19 102 LEU A O 1
ATOM 823 N N . ILE A 1 103 ? 8.487 20.931 -4.584 1.00 85.12 103 ILE A N 1
ATOM 824 C CA . ILE A 1 103 ? 8.423 21.353 -3.175 1.00 85.12 103 ILE A CA 1
ATOM 825 C C . ILE A 1 103 ? 6.997 21.194 -2.631 1.00 85.12 103 ILE A C 1
ATOM 827 O O . ILE A 1 103 ? 6.809 20.660 -1.537 1.00 85.12 103 ILE A O 1
ATOM 831 N N . PHE A 1 104 ? 5.985 21.597 -3.403 1.00 86.06 104 PHE A N 1
ATOM 832 C CA . PHE A 1 104 ? 4.581 21.447 -3.020 1.00 86.06 104 PHE A CA 1
ATOM 833 C C . PHE A 1 104 ? 4.186 19.974 -2.821 1.00 86.06 104 PHE A C 1
ATOM 835 O O . PHE A 1 104 ? 3.571 19.628 -1.812 1.00 86.06 104 PHE A O 1
ATOM 842 N N . MET A 1 105 ? 4.612 19.086 -3.723 1.00 83.62 105 MET A N 1
ATOM 843 C CA . MET A 1 105 ? 4.405 17.640 -3.586 1.00 83.62 105 MET A CA 1
ATOM 844 C C . MET A 1 105 ? 5.131 17.063 -2.366 1.00 83.62 105 MET A C 1
ATOM 846 O O . MET A 1 105 ? 4.565 16.242 -1.645 1.00 83.62 105 MET A O 1
ATOM 850 N N . GLY A 1 106 ? 6.345 17.535 -2.069 1.00 83.75 106 GLY A N 1
ATOM 851 C CA . GLY A 1 106 ? 7.076 17.155 -0.857 1.00 83.75 106 GLY A CA 1
ATOM 852 C C . GLY A 1 106 ? 6.315 17.494 0.431 1.00 83.75 106 GLY A C 1
ATOM 853 O O . GLY A 1 106 ? 6.237 16.666 1.340 1.00 83.75 106 GLY A O 1
ATOM 854 N N . ILE A 1 107 ? 5.687 18.673 0.494 1.00 88.06 107 ILE A N 1
ATOM 855 C CA . ILE A 1 107 ? 4.861 19.091 1.640 1.00 88.06 107 ILE A CA 1
ATOM 856 C C . ILE A 1 107 ? 3.620 18.197 1.778 1.00 88.06 107 ILE A C 1
ATOM 858 O O . ILE A 1 107 ? 3.307 17.747 2.881 1.00 88.06 107 ILE A O 1
ATOM 862 N N . ILE A 1 108 ? 2.940 17.886 0.670 1.00 87.44 108 ILE A N 1
ATOM 863 C CA . ILE A 1 108 ? 1.788 16.968 0.642 1.00 87.44 108 ILE A CA 1
ATOM 864 C C . ILE A 1 108 ? 2.176 15.586 1.191 1.00 87.44 108 ILE A C 1
ATOM 866 O O . ILE A 1 108 ? 1.467 15.036 2.038 1.00 87.44 108 ILE A O 1
ATOM 870 N N . CYS A 1 109 ? 3.322 15.045 0.771 1.00 86.38 109 CYS A N 1
ATOM 871 C CA . CYS A 1 109 ? 3.837 13.766 1.263 1.00 86.38 109 CYS A CA 1
ATOM 872 C C . CYS A 1 109 ? 4.173 13.796 2.765 1.00 86.38 109 CYS A C 1
ATOM 874 O O . CYS A 1 109 ? 3.915 12.819 3.469 1.00 86.38 109 CYS A O 1
ATOM 876 N N . LEU A 1 110 ? 4.700 14.909 3.287 1.00 87.75 110 LEU A N 1
ATOM 877 C CA . LEU A 1 110 ? 4.956 15.064 4.725 1.00 87.75 110 LEU A CA 1
ATOM 878 C C . LEU A 1 110 ? 3.660 15.100 5.542 1.00 87.75 110 LEU A C 1
ATOM 880 O O . LEU A 1 110 ? 3.563 14.420 6.564 1.00 87.75 110 LEU A O 1
ATOM 884 N N . ILE A 1 111 ? 2.647 15.840 5.080 1.00 89.06 111 ILE A N 1
ATOM 885 C CA . ILE A 1 111 ? 1.322 15.872 5.719 1.00 89.06 111 ILE A CA 1
ATOM 886 C C . ILE A 1 111 ? 0.712 14.467 5.739 1.00 89.06 111 ILE A C 1
ATOM 888 O O . ILE A 1 111 ? 0.188 14.037 6.769 1.00 89.06 111 ILE A O 1
ATOM 892 N N . TYR A 1 112 ? 0.823 13.729 4.630 1.00 88.19 112 TYR A N 1
ATOM 893 C CA . TYR A 1 112 ? 0.378 12.339 4.555 1.00 88.19 112 TYR A CA 1
ATOM 894 C C . TYR A 1 112 ? 1.058 11.460 5.611 1.00 88.19 112 TYR A C 1
ATOM 896 O O . TYR A 1 112 ? 0.392 10.714 6.330 1.00 88.19 112 TYR A O 1
ATOM 904 N N . TRP A 1 113 ? 2.380 11.573 5.734 1.00 87.12 113 TRP A N 1
ATOM 905 C CA . TRP A 1 113 ? 3.164 10.780 6.674 1.00 87.12 113 TRP A CA 1
ATOM 906 C C . TRP A 1 113 ? 2.766 11.055 8.130 1.00 87.12 113 TRP A C 1
ATOM 908 O O . TRP A 1 113 ? 2.521 10.120 8.895 1.00 87.12 113 TRP A O 1
ATOM 918 N N . ILE A 1 114 ? 2.589 12.330 8.492 1.00 89.62 114 ILE A N 1
ATOM 919 C CA . ILE A 1 114 ? 2.093 12.738 9.816 1.00 89.62 114 ILE A CA 1
ATOM 920 C C . ILE A 1 114 ? 0.678 12.190 10.057 1.00 89.62 114 ILE A C 1
ATOM 922 O O . ILE A 1 114 ? 0.406 11.619 11.114 1.00 89.62 114 ILE A O 1
ATOM 926 N N . GLY A 1 115 ? -0.219 12.304 9.073 1.00 87.12 115 GLY A N 1
ATOM 927 C CA . GLY A 1 115 ? -1.577 11.759 9.156 1.00 87.12 115 GLY A CA 1
ATOM 928 C C . GLY A 1 115 ? -1.602 10.241 9.365 1.00 87.12 115 GLY A C 1
ATOM 929 O O . GLY A 1 115 ? -2.396 9.745 10.166 1.00 87.12 115 GLY A O 1
ATOM 930 N N . SER A 1 116 ? -0.680 9.507 8.733 1.00 85.88 116 SER A N 1
ATOM 931 C CA . SER A 1 116 ? -0.537 8.058 8.922 1.00 85.88 116 SER A CA 1
ATOM 932 C C . SER A 1 116 ? -0.171 7.711 10.363 1.00 85.88 116 SER A C 1
ATOM 934 O O . SER A 1 116 ? -0.694 6.742 10.916 1.00 85.88 116 SER A O 1
ATOM 936 N N . ILE A 1 117 ? 0.713 8.496 10.983 1.00 88.19 117 ILE A N 1
ATOM 937 C CA . ILE A 1 117 ? 1.108 8.307 12.383 1.00 88.19 117 ILE A CA 1
ATOM 938 C C . ILE A 1 117 ? -0.068 8.618 13.311 1.00 88.19 117 ILE A C 1
ATOM 940 O O . ILE A 1 117 ? -0.325 7.857 14.241 1.00 88.19 117 ILE A O 1
ATOM 944 N N . LEU A 1 118 ? -0.825 9.686 13.051 1.00 87.19 118 LEU A N 1
ATOM 945 C CA . LEU A 1 118 ? -2.012 10.014 13.845 1.00 87.19 118 LEU A CA 1
ATOM 946 C C . LEU A 1 118 ? -3.051 8.890 13.796 1.00 87.19 118 LEU A C 1
ATOM 948 O O . LEU A 1 118 ? -3.557 8.483 14.839 1.00 87.19 118 LEU A O 1
ATOM 952 N N . ILE A 1 119 ? -3.334 8.345 12.611 1.00 85.81 119 ILE A N 1
ATOM 953 C CA . ILE A 1 119 ? -4.253 7.211 12.454 1.00 85.81 119 ILE A CA 1
ATOM 954 C C . ILE A 1 119 ? -3.740 5.988 13.213 1.00 85.81 119 ILE A C 1
ATOM 956 O O . ILE A 1 119 ? -4.522 5.361 13.925 1.00 85.81 119 ILE A O 1
ATOM 960 N N . LEU A 1 120 ? -2.439 5.692 13.126 1.00 86.00 120 LEU A N 1
ATOM 961 C CA . LEU A 1 120 ? -1.808 4.603 13.871 1.00 86.00 120 LEU A CA 1
ATOM 962 C C . LEU A 1 120 ? -2.018 4.770 15.384 1.00 86.00 120 LEU A C 1
ATOM 964 O O . LEU A 1 120 ? -2.516 3.857 16.044 1.00 86.00 120 LEU A O 1
ATOM 968 N N . VAL A 1 121 ? -1.696 5.946 15.929 1.00 86.44 121 VAL A N 1
ATOM 969 C CA . VAL A 1 121 ? -1.887 6.255 17.353 1.00 86.44 121 VAL A CA 1
ATOM 970 C C . VAL A 1 121 ? -3.359 6.103 17.734 1.00 86.44 121 VAL A C 1
ATOM 972 O O . VAL A 1 121 ? -3.666 5.411 18.701 1.00 86.44 121 VAL A O 1
ATOM 975 N N . LEU A 1 122 ? -4.283 6.658 16.943 1.00 84.50 122 LEU A N 1
ATOM 976 C CA . LEU A 1 122 ? -5.724 6.540 17.180 1.00 84.50 122 LEU A CA 1
ATOM 977 C C . LEU A 1 122 ? -6.210 5.084 17.175 1.00 84.50 122 LEU A C 1
ATOM 979 O O . LEU A 1 122 ? -7.081 4.751 17.975 1.00 84.50 122 LEU A O 1
ATOM 983 N N . THR A 1 123 ? -5.650 4.215 16.326 1.00 83.75 123 THR A N 1
ATOM 984 C CA . THR A 1 123 ? -5.988 2.779 16.297 1.00 83.75 123 THR A CA 1
ATOM 985 C C . THR A 1 123 ? -5.409 1.966 17.453 1.00 83.75 123 THR A C 1
ATOM 987 O O . THR A 1 123 ? -5.945 0.895 17.766 1.00 83.75 123 THR A O 1
ATOM 990 N N . CYS A 1 124 ? -4.332 2.454 18.072 1.00 83.44 124 CYS A N 1
ATOM 991 C CA . CYS A 1 124 ? -3.709 1.849 19.248 1.00 83.44 124 CYS A CA 1
ATOM 992 C C . CYS A 1 124 ? -4.365 2.293 20.563 1.00 83.44 124 CYS A C 1
ATOM 994 O O . CYS A 1 124 ? -4.227 1.602 21.570 1.00 83.44 124 CYS A O 1
ATOM 996 N N . LEU A 1 125 ? -5.073 3.425 20.568 1.00 82.69 125 LEU A N 1
ATOM 997 C CA . LEU A 1 125 ? -5.831 3.881 21.730 1.00 82.69 125 LEU A CA 1
ATOM 998 C C . LEU A 1 125 ? -7.042 2.979 21.999 1.00 82.69 125 LEU A C 1
ATOM 1000 O O . LEU A 1 125 ? -7.638 2.407 21.085 1.00 82.69 125 LEU A O 1
ATOM 1004 N N . ASP A 1 126 ? -7.415 2.879 23.274 1.00 74.81 126 ASP A N 1
ATOM 1005 C CA . ASP A 1 126 ? -8.533 2.038 23.691 1.00 74.81 126 ASP A CA 1
ATOM 1006 C C . ASP A 1 126 ? -9.886 2.594 23.209 1.00 74.81 126 ASP A C 1
ATOM 1008 O O . ASP A 1 126 ? -10.053 3.794 22.934 1.00 74.81 126 ASP A O 1
ATOM 1012 N N . SER A 1 127 ? -10.850 1.683 23.095 1.00 68.00 127 SER A N 1
ATOM 1013 C CA . SER A 1 127 ? -12.248 1.996 22.804 1.00 68.00 127 SER A CA 1
ATOM 1014 C C . SER A 1 127 ? -12.871 2.760 23.972 1.00 68.00 127 SER A C 1
ATOM 1016 O O . SER A 1 127 ? -12.464 2.590 25.122 1.00 68.00 127 SER A O 1
ATOM 1018 N N . LYS A 1 128 ? -13.891 3.581 23.698 1.00 68.38 128 LYS A N 1
ATOM 1019 C CA . LYS A 1 128 ? -14.655 4.240 24.767 1.00 68.38 128 LYS A CA 1
ATOM 1020 C C . LYS A 1 128 ? -15.356 3.188 25.639 1.00 68.38 128 LYS A C 1
ATOM 1022 O O . LYS A 1 128 ? -15.795 2.158 25.126 1.00 68.38 128 LYS A O 1
ATOM 1027 N N . THR A 1 129 ? -15.425 3.457 26.945 1.00 60.75 129 THR A N 1
ATOM 1028 C CA . THR A 1 129 ? -16.081 2.603 27.955 1.00 60.75 129 THR A CA 1
ATOM 1029 C C . THR A 1 129 ? -17.600 2.739 27.960 1.00 60.75 129 THR A C 1
ATOM 1031 O O . THR A 1 129 ? -18.286 1.885 28.516 1.00 60.75 129 THR A O 1
ATOM 1034 N N . GLU A 1 130 ? -18.108 3.825 27.381 1.00 63.69 130 GLU A N 1
ATOM 1035 C CA . GLU A 1 130 ? -19.531 4.096 27.204 1.00 6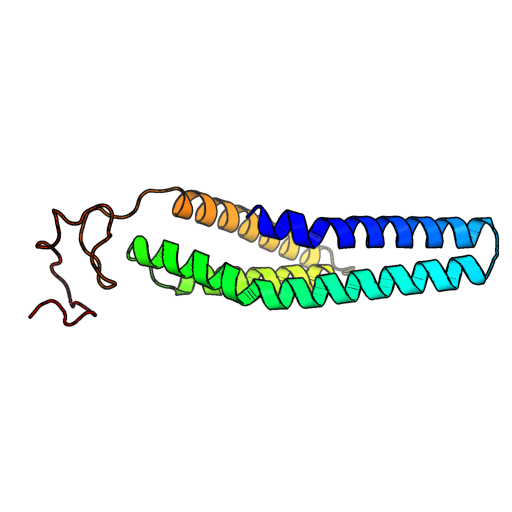3.69 130 GLU A CA 1
ATOM 1036 C C . GLU A 1 130 ? -20.058 3.397 25.947 1.00 63.69 130 GLU A C 1
ATOM 1038 O O . GLU A 1 130 ? -19.336 3.221 24.959 1.00 63.69 130 GLU A O 1
ATOM 1043 N N . SER A 1 131 ? -21.335 3.021 25.974 1.00 63.38 131 SER A N 1
ATOM 1044 C CA . SER A 1 131 ? -22.080 2.635 24.778 1.00 63.38 131 SER A CA 1
ATOM 1045 C C . SER A 1 131 ? -22.055 3.772 23.753 1.00 63.38 131 SER A C 1
ATOM 1047 O O . SER A 1 131 ? -22.005 4.950 24.093 1.00 63.38 131 SER A O 1
ATOM 1049 N N . ASN A 1 132 ? -22.041 3.417 22.475 1.00 69.12 132 ASN A N 1
ATOM 1050 C CA . ASN A 1 132 ? -21.896 4.349 21.363 1.00 69.12 132 ASN A CA 1
ATOM 1051 C C . ASN A 1 132 ? -23.094 4.204 20.417 1.00 69.12 132 ASN A C 1
ATOM 1053 O O . ASN A 1 132 ? -23.762 3.173 20.418 1.00 69.12 132 ASN A O 1
ATOM 1057 N N . LYS A 1 133 ? -23.311 5.191 19.539 1.00 68.88 133 LYS A N 1
ATOM 1058 C CA . LYS A 1 133 ? -24.337 5.185 18.484 1.00 68.88 133 LYS A CA 1
ATOM 1059 C C . LYS A 1 133 ? -24.333 3.903 17.638 1.00 68.88 133 LYS A C 1
ATOM 1061 O O . LYS A 1 133 ? -25.372 3.525 17.108 1.00 68.88 133 LYS A O 1
ATOM 1066 N N . TYR A 1 134 ? -23.179 3.245 17.512 1.00 70.00 134 TYR A N 1
ATOM 1067 C CA . TYR A 1 134 ? -22.990 2.010 16.743 1.00 70.00 134 TYR A CA 1
ATOM 1068 C C . TYR A 1 134 ? -23.165 0.710 17.560 1.00 70.00 134 TYR A C 1
ATOM 1070 O O . TYR A 1 134 ? -22.997 -0.371 17.002 1.00 70.00 134 TYR A O 1
ATOM 1078 N N . GLY A 1 135 ? -23.502 0.797 18.852 1.00 67.12 135 GLY A N 1
ATOM 1079 C CA . GLY A 1 135 ? -23.723 -0.337 19.758 1.00 67.12 135 GLY A CA 1
ATOM 1080 C C . GLY A 1 135 ? -22.737 -0.403 20.938 1.00 67.12 135 GLY A C 1
ATOM 1081 O O . GLY A 1 135 ? -21.711 0.289 20.938 1.00 67.12 135 GLY A O 1
ATOM 1082 N N . PRO A 1 136 ? -23.042 -1.210 21.972 1.00 65.06 136 PRO A N 1
ATOM 1083 C CA . PRO A 1 136 ? -22.147 -1.434 23.103 1.00 65.06 136 PRO A CA 1
ATOM 1084 C C . PRO A 1 136 ? -20.918 -2.256 22.687 1.00 65.06 136 PRO A C 1
ATOM 1086 O O . PRO A 1 136 ? -20.996 -3.175 21.870 1.00 65.06 136 PRO A O 1
ATOM 1089 N N . SER A 1 137 ? -19.757 -1.920 23.253 1.00 66.06 137 SER A N 1
ATOM 1090 C CA . SER A 1 137 ? -18.528 -2.681 23.019 1.00 66.06 137 SER A CA 1
ATOM 1091 C C . SER A 1 137 ? -18.573 -4.007 23.787 1.00 66.06 137 SER A C 1
ATOM 1093 O O . SER A 1 137 ? -18.752 -3.965 25.006 1.00 66.06 137 SER A O 1
ATOM 1095 N N . PRO A 1 138 ? -18.271 -5.159 23.149 1.00 67.19 138 PRO A N 1
ATOM 1096 C CA . PRO A 1 138 ? -18.200 -6.462 23.823 1.00 67.19 138 PRO A CA 1
ATOM 1097 C C . PRO A 1 138 ? -17.248 -6.492 25.028 1.00 67.19 138 PRO A C 1
ATOM 1099 O O . PRO A 1 138 ? -17.361 -7.343 25.906 1.00 67.19 138 PRO A O 1
ATOM 1102 N N . LYS A 1 139 ? -16.282 -5.563 25.067 1.00 66.62 139 LYS A N 1
ATOM 1103 C CA . LYS A 1 139 ? -15.302 -5.417 26.148 1.00 66.62 139 LYS A CA 1
ATOM 1104 C C . LYS A 1 139 ? -15.904 -4.803 27.420 1.00 66.62 139 LYS A C 1
ATOM 1106 O O . LYS A 1 139 ? -15.400 -5.069 28.508 1.00 66.62 139 LYS A O 1
ATOM 1111 N N . TYR A 1 140 ? -16.963 -4.001 27.296 1.00 66.62 140 TYR A N 1
ATOM 1112 C CA . TYR A 1 140 ? -17.540 -3.208 28.388 1.00 66.62 140 TYR A CA 1
ATOM 1113 C C . TYR A 1 140 ? -19.038 -3.484 28.620 1.00 66.62 140 TYR A C 1
ATOM 1115 O O . TYR A 1 140 ? -19.726 -2.618 29.155 1.00 66.62 140 TYR A O 1
ATOM 1123 N N . ASN A 1 141 ? -19.522 -4.700 28.315 1.00 56.94 141 ASN A N 1
ATOM 1124 C CA . ASN A 1 141 ? -20.909 -5.199 28.501 1.00 56.94 141 ASN A CA 1
ATOM 1125 C C . ASN A 1 141 ? -21.543 -4.988 29.904 1.00 56.94 141 ASN A C 1
ATOM 1127 O O . ASN A 1 141 ? -22.658 -5.412 30.159 1.00 56.94 141 ASN A O 1
ATOM 1131 N N . ARG A 1 142 ? -20.855 -4.380 30.876 1.00 51.66 142 ARG A N 1
ATOM 1132 C CA . ARG A 1 142 ? -21.451 -3.994 32.170 1.00 51.66 142 ARG A CA 1
ATOM 1133 C C . ARG A 1 142 ? -21.988 -2.562 32.209 1.00 51.66 142 ARG A C 1
ATOM 1135 O O . ARG A 1 142 ? -22.723 -2.240 33.133 1.00 51.66 142 ARG A O 1
ATOM 1142 N N . ASN A 1 143 ? -21.649 -1.724 31.228 1.00 52.56 143 ASN A N 1
ATOM 1143 C CA . ASN A 1 143 ? -21.964 -0.290 31.230 1.00 52.56 143 ASN A CA 1
ATOM 1144 C C . ASN A 1 143 ? -23.032 0.094 30.187 1.00 52.56 143 ASN A C 1
ATOM 1146 O O . ASN A 1 143 ? -23.096 1.252 29.778 1.00 52.56 143 ASN A O 1
ATOM 1150 N N . GLU A 1 144 ? -23.851 -0.867 29.745 1.00 53.75 144 GLU A N 1
ATOM 1151 C CA . GLU A 1 144 ? -24.789 -0.755 28.610 1.00 53.75 144 GLU A CA 1
ATOM 1152 C C . GLU A 1 144 ? -25.848 0.354 28.769 1.00 53.75 144 GLU A C 1
ATOM 1154 O O . GLU A 1 144 ? -26.499 0.737 27.805 1.00 53.75 144 GLU A O 1
ATOM 1159 N N . THR A 1 145 ? -26.012 0.910 29.971 1.00 52.75 145 THR A N 1
ATOM 1160 C CA . THR A 1 145 ? -27.190 1.702 30.341 1.00 52.75 145 THR A CA 1
ATOM 1161 C C . THR A 1 145 ? -27.017 3.223 30.276 1.00 52.75 145 THR A C 1
ATOM 1163 O O . THR A 1 145 ? -27.913 3.929 30.723 1.00 52.75 145 THR A O 1
ATOM 1166 N N . ASN A 1 146 ? -25.901 3.765 29.767 1.00 53.62 146 ASN A N 1
ATOM 1167 C CA . ASN A 1 146 ? -25.621 5.213 29.861 1.00 53.62 146 ASN A CA 1
ATOM 1168 C C . ASN A 1 146 ? -25.475 5.960 28.518 1.00 53.62 146 ASN A C 1
ATOM 1170 O O . ASN A 1 146 ? -24.959 7.079 28.514 1.00 53.62 146 ASN A O 1
ATOM 1174 N N . PHE A 1 147 ? -25.922 5.418 27.375 1.00 58.34 147 PHE A N 1
ATOM 1175 C CA . PHE A 1 147 ? -25.92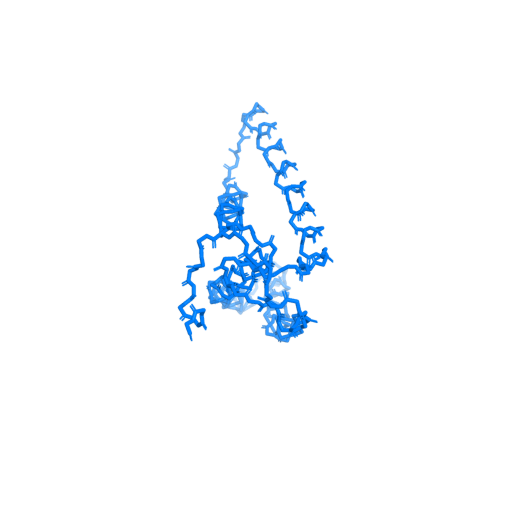3 6.210 26.133 1.00 58.34 147 PHE A CA 1
ATOM 1176 C C . PHE A 1 147 ? -27.055 7.250 26.139 1.00 58.34 147 PHE A C 1
ATOM 1178 O O . PHE A 1 147 ? -28.220 6.901 26.002 1.00 58.34 147 PHE A O 1
ATOM 1185 N N . HIS A 1 148 ? -26.712 8.534 26.269 1.00 55.59 148 HIS A N 1
ATOM 1186 C CA . HIS A 1 148 ? -27.668 9.652 26.295 1.00 55.59 148 HIS A CA 1
ATOM 1187 C C . HIS A 1 148 ? -27.818 10.343 24.919 1.00 55.59 148 HIS A C 1
ATOM 1189 O O . HIS A 1 148 ? -27.783 11.569 24.829 1.00 55.59 148 HIS A O 1
ATOM 1195 N N . GLY A 1 149 ? -27.944 9.582 23.827 1.00 62.56 149 GLY A N 1
ATOM 1196 C CA . GLY A 1 149 ? -28.112 10.129 22.471 1.00 62.56 149 GLY A CA 1
ATOM 1197 C C . GLY A 1 149 ? -28.958 9.238 21.559 1.00 62.56 149 GLY A C 1
ATOM 1198 O O . GLY A 1 149 ? -29.318 8.132 21.948 1.00 62.56 149 GLY A O 1
ATOM 1199 N N . ASP A 1 150 ? -29.253 9.707 20.340 1.00 58.34 150 ASP A N 1
ATOM 1200 C CA . ASP A 1 150 ? -30.030 8.941 19.353 1.00 58.34 150 ASP A CA 1
ATOM 1201 C C . ASP A 1 150 ? -29.302 7.638 18.984 1.00 58.34 150 ASP A C 1
ATOM 1203 O O . ASP A 1 150 ? -28.287 7.631 18.269 1.00 58.34 150 ASP A O 1
ATOM 1207 N N . ASN A 1 151 ? -29.816 6.527 19.506 1.00 57.22 151 ASN A N 1
ATOM 1208 C CA . ASN A 1 151 ? -29.371 5.177 19.203 1.00 57.22 151 ASN A CA 1
ATOM 1209 C C . ASN A 1 151 ? -29.692 4.843 17.734 1.00 57.22 151 ASN A C 1
ATOM 1211 O O . ASN A 1 151 ? -30.800 5.030 17.244 1.00 57.22 151 ASN A O 1
ATOM 1215 N N . ALA A 1 152 ? -28.708 4.351 16.976 1.00 57.16 152 ALA A N 1
ATOM 1216 C CA . ALA A 1 152 ? -28.976 3.831 15.629 1.00 57.16 152 ALA A CA 1
ATOM 1217 C C . ALA A 1 152 ? -29.421 2.356 15.657 1.00 57.16 152 ALA A C 1
ATOM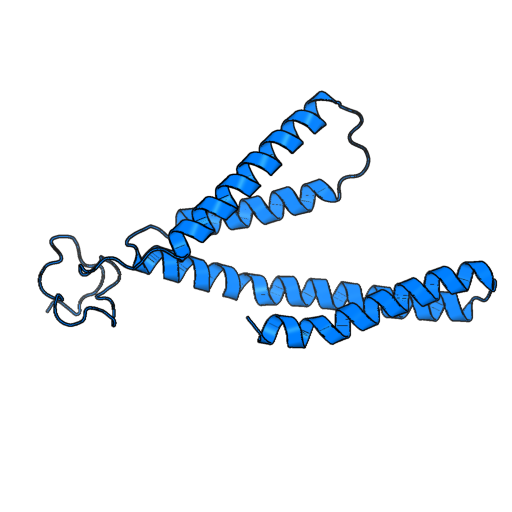 1219 O O . ALA A 1 152 ? -29.715 1.783 14.609 1.00 57.16 152 ALA A O 1
ATOM 1220 N N . ASN A 1 153 ? -29.432 1.738 16.843 1.00 54.50 153 ASN A N 1
ATOM 1221 C CA . ASN A 1 153 ? -29.709 0.326 17.051 1.00 54.50 153 ASN A CA 1
ATOM 1222 C C . ASN A 1 153 ? -31.019 0.174 17.855 1.00 54.50 153 ASN A C 1
ATOM 1224 O O . ASN A 1 153 ? -31.104 0.720 18.948 1.00 54.50 153 ASN A O 1
ATOM 1228 N N . PRO A 1 154 ? -32.041 -0.539 17.350 1.00 51.44 154 PRO A N 1
ATOM 1229 C CA . PRO A 1 154 ? -33.352 -0.647 17.997 1.00 51.44 154 PRO A CA 1
ATOM 1230 C C . PRO A 1 154 ? -33.422 -1.691 19.126 1.00 51.44 154 PRO A C 1
ATOM 1232 O O . PRO A 1 154 ? -34.524 -2.029 19.548 1.00 51.44 154 PRO A O 1
ATOM 1235 N N . VAL A 1 155 ? -32.289 -2.242 19.587 1.00 53.84 155 VAL A N 1
ATOM 1236 C CA . VAL A 1 155 ? -32.263 -3.237 20.689 1.00 53.84 155 VAL A CA 1
ATOM 1237 C C . VAL A 1 155 ? -32.597 -2.594 22.039 1.00 53.84 155 VAL A C 1
ATOM 1239 O O . VAL A 1 155 ? -32.836 -3.277 23.027 1.00 53.84 155 VAL A O 1
ATOM 1242 N N . ASP A 1 156 ? -32.671 -1.271 22.048 1.00 51.44 156 ASP A N 1
ATOM 1243 C CA . ASP A 1 156 ? -33.135 -0.413 23.117 1.00 51.44 156 ASP A CA 1
ATOM 1244 C C . ASP A 1 156 ? -34.683 -0.364 23.093 1.00 51.44 156 ASP A C 1
ATOM 1246 O O . ASP A 1 156 ? -35.294 0.700 22.960 1.00 51.44 156 ASP A O 1
ATOM 1250 N N . LYS A 1 157 ? -35.331 -1.533 23.130 1.00 43.22 157 LYS A N 1
ATOM 1251 C CA . LYS A 1 157 ? -36.765 -1.698 23.406 1.00 43.22 157 LYS A CA 1
ATOM 1252 C C . LYS A 1 157 ? -36.998 -2.899 24.304 1.00 43.22 157 LYS A C 1
ATOM 1254 O O . LYS A 1 157 ? -36.526 -3.997 23.942 1.00 43.22 157 LYS A O 1
#

InterPro domains:
  IPR008523 Protein of unknown function DUF805 [PF05656] (5-136)
  IPR008523 Protein of unknown function DUF805 [PTHR34980] (15-144)

Foldseek 3Di:
DVVVVVLCVVLVVLQVVLVVLCVVCVVVVDVVSVVSSVVSNVVSVVSVVVVCVVVLVVVLVVLLVLCVLQLHHSPLSVVLSVLVVVLVVVVPDPDPVDPVVVVVNVVSVVVSVVSVVVSVVSSVDDGDLAAYLAGHDPVNVVRRPDPPDDRPDPPVD